Protein AF-A0A2V8HQU0-F1 (afdb_monomer_lite)

Foldseek 3Di:
DVVVVVVVVLVVVLVVQCVVCVVDDDVRSVVVSVVCVVCVPVQNVHDDDDDDDDPVVVVD

pLDDT: mean 89.16, std 10.15, range [58.19, 98.38]

Secondary structure (DSSP, 8-state):
-HHHHHHHHHHHHHHHHHHH-TT--HHHHHHHHHHHHHH-TT-TT-SS--PPP-HHHH--

Radius of gyration: 14.85 Å; chains: 1; bounding box: 30×28×34 Å

Structure (mmCIF, N/CA/C/O backbone):
data_AF-A0A2V8HQU0-F1
#
_entry.id   AF-A0A2V8HQU0-F1
#
loop_
_atom_site.group_PDB
_atom_site.id
_atom_site.type_symbol
_atom_site.label_atom_id
_atom_site.label_alt_id
_atom_site.label_comp_id
_atom_site.label_asym_id
_atom_site.label_entity_id
_atom_site.label_seq_id
_atom_site.pdbx_PDB_ins_code
_atom_site.Cartn_x
_atom_site.Cartn_y
_atom_site.Cartn_z
_atom_site.occupancy
_atom_site.B_iso_or_equiv
_atom_si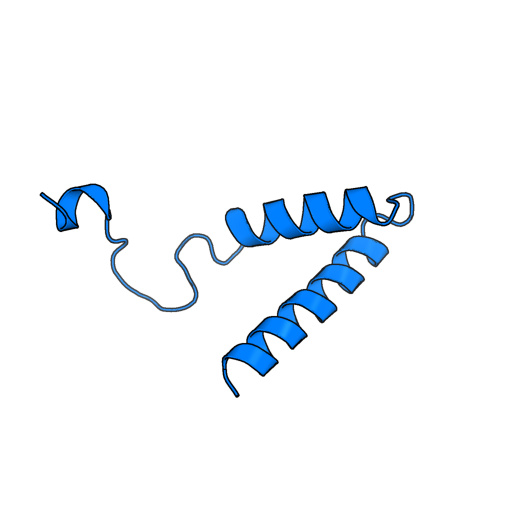te.auth_seq_id
_atom_site.auth_comp_id
_atom_site.auth_asym_id
_atom_site.auth_atom_id
_atom_site.pdbx_PDB_model_num
ATOM 1 N N . MET A 1 1 ? -8.761 -0.303 -17.711 1.00 62.47 1 MET A N 1
ATOM 2 C CA . MET A 1 1 ? -8.071 -1.575 -17.400 1.00 62.47 1 MET A CA 1
ATOM 3 C C . MET A 1 1 ? -6.904 -1.388 -16.436 1.00 62.47 1 MET A C 1
ATOM 5 O O . MET A 1 1 ? -7.002 -1.883 -15.326 1.00 62.47 1 MET A O 1
ATOM 9 N N . ALA A 1 2 ? -5.824 -0.675 -16.790 1.00 75.75 2 ALA A N 1
ATOM 10 C CA . ALA A 1 2 ? -4.690 -0.486 -15.865 1.00 75.75 2 ALA A CA 1
ATOM 11 C C . ALA A 1 2 ? -5.067 0.297 -14.591 1.00 75.75 2 ALA A C 1
ATOM 13 O O . ALA A 1 2 ? -4.670 -0.083 -13.493 1.00 75.75 2 ALA A O 1
ATOM 14 N N . LEU A 1 3 ? -5.895 1.338 -14.732 1.00 83.81 3 LEU A N 1
ATOM 15 C CA . LEU A 1 3 ? -6.394 2.112 -13.592 1.00 83.81 3 LEU A CA 1
ATOM 16 C C . LEU A 1 3 ? -7.297 1.273 -12.672 1.00 83.81 3 LEU A C 1
ATOM 18 O O . LEU A 1 3 ? -7.156 1.341 -11.458 1.00 83.81 3 LEU A O 1
ATOM 22 N N . ASP A 1 4 ? -8.146 0.414 -13.240 1.00 93.00 4 ASP A N 1
ATOM 23 C CA . ASP A 1 4 ? -9.042 -0.458 -12.464 1.00 93.00 4 ASP A CA 1
ATOM 24 C C . ASP A 1 4 ? -8.257 -1.486 -11.635 1.00 93.00 4 ASP A C 1
ATOM 26 O O . ASP A 1 4 ? -8.579 -1.746 -10.475 1.00 93.00 4 ASP A O 1
ATOM 30 N N . LEU A 1 5 ? -7.188 -2.049 -12.213 1.00 90.81 5 LEU A N 1
ATOM 31 C CA . LEU A 1 5 ? -6.287 -2.962 -11.507 1.00 90.81 5 LEU A CA 1
ATOM 32 C C . LEU A 1 5 ? -5.539 -2.252 -10.376 1.00 90.81 5 LEU A C 1
ATOM 34 O O . LEU A 1 5 ? -5.411 -2.808 -9.286 1.00 90.81 5 LEU A O 1
ATOM 38 N N . PHE A 1 6 ? -5.096 -1.015 -10.609 1.00 90.50 6 PHE A N 1
ATOM 39 C CA . PHE A 1 6 ? -4.500 -0.190 -9.563 1.00 90.50 6 PHE A CA 1
ATOM 40 C C . PHE A 1 6 ? -5.489 0.054 -8.415 1.00 90.50 6 PHE A C 1
ATOM 42 O 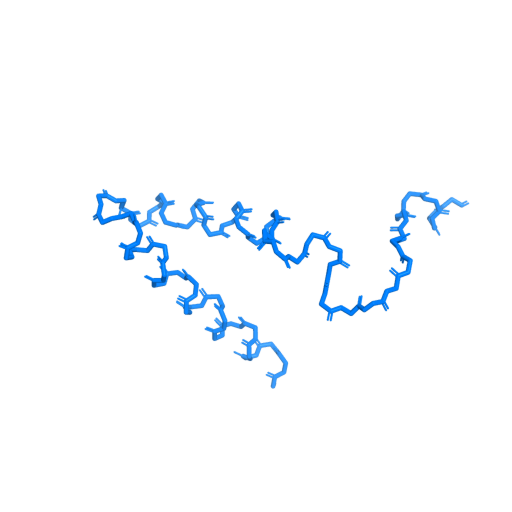O . PHE A 1 6 ? -5.161 -0.232 -7.264 1.00 90.50 6 PHE A O 1
ATOM 49 N N . GLN A 1 7 ? -6.715 0.493 -8.720 1.00 95.06 7 GLN A N 1
ATOM 50 C CA . GLN A 1 7 ? -7.765 0.716 -7.720 1.00 95.06 7 GLN A CA 1
ATOM 51 C C . GLN A 1 7 ? -8.040 -0.553 -6.901 1.00 95.06 7 GLN A C 1
ATOM 53 O O . GLN A 1 7 ? -8.080 -0.514 -5.673 1.00 95.06 7 GLN A O 1
ATOM 58 N N . THR A 1 8 ? -8.134 -1.698 -7.582 1.00 96.38 8 THR A N 1
ATOM 59 C CA . THR A 1 8 ? -8.334 -3.004 -6.944 1.00 96.38 8 THR A CA 1
ATOM 60 C C . THR A 1 8 ? -7.197 -3.328 -5.970 1.00 96.38 8 THR A C 1
ATOM 62 O O . THR A 1 8 ? -7.441 -3.780 -4.851 1.00 96.38 8 THR A O 1
ATOM 65 N N . GLY A 1 9 ? -5.945 -3.067 -6.356 1.00 93.94 9 GLY A N 1
ATOM 66 C CA . GLY A 1 9 ? -4.785 -3.251 -5.482 1.00 93.94 9 GLY A CA 1
ATOM 67 C C . GLY A 1 9 ? -4.824 -2.350 -4.245 1.00 93.94 9 GLY A C 1
ATOM 68 O O . GLY A 1 9 ? -4.555 -2.813 -3.133 1.00 93.94 9 GLY A O 1
ATOM 69 N N . VAL A 1 10 ? -5.224 -1.088 -4.418 1.00 96.06 10 VAL A N 1
ATOM 70 C CA . VAL A 1 10 ? -5.420 -0.136 -3.314 1.00 96.06 10 VAL A CA 1
ATOM 71 C C . VAL A 1 10 ? -6.487 -0.644 -2.339 1.00 96.06 10 VAL A C 1
ATOM 73 O O . VAL A 1 10 ? -6.268 -0.634 -1.126 1.00 96.06 10 VAL A O 1
ATOM 76 N N . ASP A 1 11 ? -7.603 -1.171 -2.843 1.00 97.56 11 ASP A N 1
ATOM 77 C CA . ASP A 1 11 ? -8.683 -1.709 -2.012 1.00 97.56 11 ASP A CA 1
ATOM 78 C C . ASP A 1 11 ? -8.252 -2.941 -1.211 1.00 97.56 11 ASP A C 1
ATOM 80 O O . ASP A 1 11 ? -8.534 -3.039 -0.010 1.00 97.56 11 ASP A O 1
ATOM 84 N N . VAL A 1 12 ? -7.508 -3.855 -1.838 1.00 97.12 12 VAL A N 1
ATOM 85 C CA . VAL A 1 12 ? -6.923 -5.020 -1.161 1.00 97.12 12 VAL A CA 1
ATOM 86 C C . VAL A 1 12 ? -5.958 -4.577 -0.062 1.00 97.12 12 VAL A C 1
ATOM 88 O O . VAL A 1 12 ? -6.009 -5.087 1.063 1.00 97.12 12 VAL A O 1
ATOM 91 N N . MET A 1 13 ? -5.093 -3.605 -0.352 1.00 96.56 13 MET A N 1
ATOM 92 C CA . MET A 1 13 ? -4.124 -3.112 0.620 1.00 96.56 13 MET A CA 1
ATOM 93 C C . MET A 1 13 ? -4.803 -2.421 1.809 1.00 96.56 13 MET A C 1
ATOM 95 O O . MET A 1 13 ? -4.414 -2.664 2.955 1.00 96.56 13 MET A O 1
ATOM 99 N N . ARG A 1 14 ? -5.880 -1.663 1.573 1.00 98.00 14 ARG A N 1
ATOM 100 C CA . ARG A 1 14 ? -6.711 -1.085 2.639 1.00 98.00 14 ARG A CA 1
ATOM 101 C C . ARG A 1 14 ? -7.243 -2.159 3.593 1.00 98.00 14 ARG A C 1
ATOM 103 O O . ARG A 1 14 ? -7.156 -1.999 4.810 1.00 98.00 14 ARG A O 1
ATOM 110 N N . GLN A 1 15 ? -7.739 -3.285 3.071 1.00 98.12 15 GLN A N 1
ATOM 111 C CA . GLN A 1 15 ? -8.184 -4.401 3.922 1.00 98.12 15 GLN A CA 1
ATOM 112 C C . GLN A 1 15 ? -7.021 -5.072 4.662 1.00 98.12 15 GLN A C 1
ATOM 114 O O . GLN A 1 15 ? -7.165 -5.476 5.817 1.00 98.12 15 GLN A O 1
ATOM 119 N N . ASN A 1 16 ? -5.845 -5.164 4.036 1.00 97.31 16 ASN A N 1
ATOM 120 C CA . ASN A 1 16 ? -4.652 -5.684 4.701 1.00 97.31 16 ASN A CA 1
ATOM 121 C C . ASN A 1 16 ? -4.205 -4.810 5.878 1.00 97.31 16 ASN A C 1
ATOM 123 O O . ASN A 1 16 ? -3.731 -5.356 6.874 1.00 97.31 16 ASN A O 1
ATOM 127 N N . LEU A 1 17 ? -4.342 -3.488 5.767 1.00 97.50 17 LEU A N 1
ATOM 128 C CA . LEU A 1 17 ? -4.044 -2.551 6.850 1.00 97.50 17 LEU A CA 1
ATOM 129 C C . LEU A 1 17 ? -5.043 -2.697 7.996 1.00 97.50 17 LEU A C 1
ATOM 131 O O . LEU A 1 17 ? -4.615 -2.854 9.133 1.00 97.50 17 LEU A O 1
ATOM 135 N N . ARG A 1 18 ? -6.346 -2.784 7.703 1.00 98.06 18 ARG A N 1
ATOM 136 C CA . ARG A 1 18 ? -7.379 -3.041 8.727 1.00 98.06 18 ARG A CA 1
ATOM 137 C C . ARG A 1 18 ? -7.121 -4.321 9.516 1.00 98.06 18 ARG A C 1
ATOM 139 O O . ARG A 1 18 ? -7.298 -4.350 10.725 1.00 98.06 18 ARG A O 1
ATOM 146 N N . ARG A 1 19 ? -6.659 -5.380 8.844 1.00 98.00 19 ARG A N 1
ATOM 147 C CA . ARG A 1 1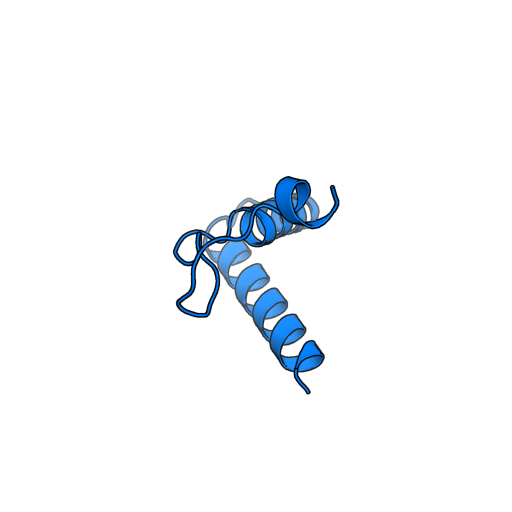9 ? -6.313 -6.648 9.505 1.00 98.00 19 ARG A CA 1
ATOM 148 C C . ARG A 1 19 ? -5.086 -6.536 10.414 1.00 98.00 19 ARG A C 1
ATOM 150 O O . ARG A 1 19 ? -5.031 -7.210 11.433 1.00 98.00 19 ARG A O 1
ATOM 157 N N . ARG A 1 20 ? -4.088 -5.739 10.019 1.00 97.31 20 ARG A N 1
ATOM 158 C CA . ARG A 1 20 ? -2.841 -5.531 10.780 1.00 97.31 20 ARG A CA 1
ATOM 159 C C . ARG A 1 20 ? -2.996 -4.531 11.923 1.00 97.31 20 ARG A C 1
ATOM 161 O O . ARG A 1 20 ? -2.255 -4.617 12.893 1.00 97.31 20 ARG A O 1
ATOM 168 N N . HIS A 1 21 ? -3.948 -3.614 11.798 1.00 97.00 21 HIS A N 1
ATOM 169 C CA . HIS A 1 21 ? -4.232 -2.559 12.762 1.00 97.00 21 HIS A CA 1
ATOM 170 C C . HIS A 1 21 ? -5.723 -2.597 13.133 1.00 97.00 21 HIS A C 1
ATOM 172 O O . HIS A 1 21 ? -6.475 -1.724 12.702 1.00 97.00 21 HIS A O 1
ATOM 178 N N . PRO A 1 22 ? -6.181 -3.612 13.891 1.00 97.38 22 PRO A N 1
ATOM 179 C CA . PRO A 1 22 ? -7.603 -3.773 14.206 1.00 97.38 22 PRO A CA 1
ATOM 180 C C . PRO A 1 22 ? -8.172 -2.614 15.042 1.00 97.38 22 PRO A C 1
ATOM 182 O O . PRO A 1 22 ? -9.367 -2.342 14.969 1.00 97.38 22 PRO A O 1
ATOM 185 N N . GLU A 1 23 ? -7.314 -1.896 15.769 1.00 97.69 23 GLU A N 1
ATOM 186 C CA . GLU A 1 23 ? -7.677 -0.714 16.562 1.00 97.69 23 GLU A CA 1
ATOM 187 C C . GLU A 1 23 ? -7.775 0.572 15.719 1.00 97.69 23 GLU A C 1
ATOM 189 O O . GLU A 1 23 ? -8.277 1.589 16.194 1.00 97.69 23 GLU A O 1
ATOM 194 N N . ALA A 1 24 ? -7.266 0.566 14.482 1.00 96.81 24 ALA A N 1
ATOM 195 C CA . ALA A 1 24 ? -7.227 1.761 13.652 1.00 96.81 24 ALA A CA 1
ATOM 196 C C . ALA A 1 24 ? -8.608 2.079 13.063 1.00 96.81 24 ALA A C 1
ATOM 198 O O . ALA A 1 24 ? -9.279 1.237 12.460 1.00 96.81 24 ALA A O 1
ATOM 199 N N . HIS A 1 25 ? -9.014 3.339 13.195 1.00 94.69 25 HIS A N 1
ATOM 200 C CA . HIS A 1 25 ? -10.244 3.858 12.604 1.00 94.69 25 HIS A CA 1
ATOM 201 C C . HIS A 1 25 ? -10.037 4.285 11.141 1.00 94.69 25 HIS A C 1
ATOM 203 O O . HIS A 1 25 ? -8.920 4.293 10.629 1.00 94.69 25 HIS A O 1
ATOM 209 N N . GLY A 1 26 ? -11.126 4.635 10.448 1.00 96.00 26 GLY A N 1
ATOM 210 C CA . GLY A 1 26 ? -11.113 4.890 9.001 1.00 96.00 26 GLY A CA 1
ATOM 211 C C . GLY A 1 26 ? -10.053 5.897 8.543 1.00 96.00 26 GLY A C 1
ATOM 212 O O . GLY A 1 26 ? -9.297 5.594 7.628 1.00 96.00 26 GLY A O 1
ATOM 213 N N . GLU A 1 27 ? -9.957 7.049 9.206 1.00 97.50 27 GLU A N 1
ATOM 214 C CA . GLU A 1 27 ? -8.985 8.099 8.861 1.00 97.50 27 GLU A CA 1
ATOM 215 C C . GLU A 1 27 ? -7.534 7.632 9.025 1.00 97.50 27 GLU A C 1
ATOM 217 O O . GLU A 1 27 ? -6.690 7.885 8.168 1.00 97.50 27 GLU A O 1
ATOM 222 N N . GLU A 1 28 ? -7.261 6.879 10.089 1.00 98.06 28 GLU A N 1
ATOM 223 C CA . GLU A 1 28 ? -5.934 6.330 10.361 1.00 98.06 28 GLU A CA 1
ATOM 224 C C . GLU A 1 28 ? -5.532 5.279 9.317 1.00 98.06 28 GLU A C 1
ATOM 226 O O . GLU A 1 28 ? -4.386 5.238 8.871 1.00 98.06 28 GLU A O 1
ATOM 231 N N . ILE A 1 29 ? -6.486 4.465 8.855 1.00 98.38 29 ILE A N 1
ATOM 232 C CA . ILE A 1 29 ? -6.252 3.515 7.763 1.00 98.38 29 ILE A CA 1
ATOM 233 C C . ILE A 1 29 ? -5.910 4.237 6.456 1.00 98.38 29 ILE A C 1
ATOM 235 O O . ILE A 1 29 ? -4.993 3.799 5.761 1.00 98.38 29 ILE A O 1
ATOM 239 N N . GLU A 1 30 ? -6.600 5.328 6.114 1.00 98.19 30 GLU A N 1
ATOM 240 C CA . GLU A 1 30 ? -6.276 6.100 4.906 1.00 98.19 30 GLU A CA 1
ATOM 241 C C . GLU A 1 30 ? -4.905 6.787 5.020 1.00 98.19 30 GLU A C 1
ATOM 243 O O . GLU A 1 30 ? -4.151 6.804 4.046 1.00 98.19 30 GLU A O 1
ATOM 248 N N . ARG A 1 31 ? -4.526 7.273 6.214 1.00 98.06 31 ARG A N 1
ATOM 249 C CA . ARG A 1 31 ? -3.181 7.816 6.473 1.00 98.06 31 ARG A CA 1
ATOM 250 C C . ARG A 1 31 ? -2.098 6.762 6.229 1.00 98.06 31 ARG A C 1
ATOM 252 O O . ARG A 1 31 ? -1.173 6.998 5.452 1.00 98.06 31 ARG A O 1
ATOM 259 N N . LEU A 1 32 ? -2.242 5.583 6.835 1.00 97.69 32 LEU A N 1
ATOM 260 C CA . LEU A 1 32 ? -1.312 4.461 6.664 1.00 97.69 32 LEU A CA 1
ATOM 261 C C . LEU A 1 32 ? -1.254 3.970 5.210 1.00 97.69 32 LEU A C 1
ATOM 263 O O . LEU A 1 32 ? -0.196 3.573 4.721 1.00 97.69 32 LEU A O 1
ATOM 267 N N . LEU A 1 33 ? -2.385 3.992 4.504 1.00 97.69 33 LEU A N 1
ATOM 268 C CA . LEU A 1 33 ? -2.451 3.640 3.089 1.00 97.69 33 LEU A CA 1
ATOM 269 C C . LEU A 1 33 ? -1.674 4.640 2.226 1.00 97.69 33 LEU A C 1
ATOM 271 O O . LEU A 1 33 ? -0.929 4.219 1.342 1.00 97.69 33 LEU A O 1
ATOM 275 N N . GLY A 1 34 ? -1.805 5.939 2.505 1.00 97.00 34 GLY A N 1
ATOM 276 C CA . GLY A 1 34 ? -1.026 6.987 1.846 1.00 97.00 34 GLY A CA 1
ATOM 277 C C . GLY A 1 34 ? 0.478 6.823 2.072 1.00 97.00 34 GLY A C 1
ATOM 278 O O . GLY A 1 34 ? 1.252 6.851 1.115 1.00 97.00 34 GLY A O 1
ATOM 279 N N . GLU A 1 35 ? 0.890 6.563 3.314 1.00 96.38 35 GLU A N 1
ATOM 280 C CA . GLU A 1 35 ? 2.293 6.287 3.651 1.00 96.38 35 GLU A CA 1
ATOM 281 C C . GLU A 1 35 ? 2.826 5.061 2.909 1.00 96.38 35 GLU A C 1
ATOM 283 O O . GLU A 1 35 ? 3.919 5.102 2.341 1.00 96.38 35 GLU A O 1
ATOM 288 N N . TRP A 1 36 ? 2.039 3.987 2.834 1.00 95.31 36 TRP A N 1
ATOM 289 C CA . TRP A 1 36 ? 2.434 2.789 2.103 1.00 95.31 36 TRP A CA 1
ATOM 290 C C . TRP A 1 36 ? 2.526 3.016 0.590 1.00 95.31 36 TRP A C 1
ATOM 292 O O . TRP A 1 36 ? 3.441 2.494 -0.042 1.00 95.31 36 TRP A O 1
ATOM 302 N N . LEU A 1 37 ? 1.621 3.796 -0.008 1.00 94.12 37 LEU A N 1
ATOM 303 C CA . LEU A 1 37 ? 1.695 4.141 -1.433 1.00 94.12 37 LEU A CA 1
ATOM 304 C C . LEU A 1 37 ? 2.917 5.005 -1.757 1.00 94.12 37 LEU A C 1
ATOM 306 O O . LEU A 1 37 ? 3.423 4.930 -2.874 1.00 94.12 37 LEU A O 1
ATOM 310 N N . HIS A 1 38 ? 3.387 5.798 -0.793 1.00 91.12 38 HIS A N 1
ATOM 311 C CA . HIS A 1 38 ? 4.581 6.619 -0.945 1.00 91.12 38 HIS A CA 1
ATOM 312 C C . HIS A 1 38 ? 5.873 5.812 -0.764 1.00 91.12 38 HIS A C 1
ATOM 314 O O . HIS A 1 38 ? 6.782 5.915 -1.580 1.00 91.12 38 HIS A O 1
ATOM 320 N N . GLN A 1 39 ? 5.955 5.003 0.295 1.00 90.75 39 GLN A N 1
ATOM 321 C CA . GLN A 1 39 ? 7.176 4.272 0.653 1.00 90.75 39 GLN A CA 1
ATOM 322 C C . GLN A 1 39 ? 7.314 2.931 -0.078 1.00 90.75 39 GLN A C 1
ATOM 324 O O . GLN A 1 39 ? 8.431 2.464 -0.270 1.00 90.75 39 GLN A O 1
ATOM 329 N N . ARG A 1 40 ? 6.187 2.306 -0.456 1.00 89.44 40 ARG A N 1
ATOM 330 C CA . ARG A 1 40 ? 6.087 1.017 -1.169 1.00 89.44 40 ARG A CA 1
ATOM 331 C C . ARG A 1 40 ? 7.108 -0.024 -0.669 1.00 89.44 40 ARG A C 1
ATOM 333 O O . ARG A 1 40 ? 7.908 -0.510 -1.463 1.00 89.44 40 ARG A O 1
ATOM 340 N N . PRO A 1 41 ? 7.089 -0.393 0.628 1.00 87.50 41 PRO A N 1
ATOM 341 C CA . PRO A 1 41 ? 8.056 -1.337 1.190 1.00 87.50 41 PRO A CA 1
ATOM 342 C C . PRO A 1 41 ? 8.039 -2.675 0.433 1.00 87.50 41 PRO A C 1
ATOM 344 O O . PRO A 1 41 ? 6.972 -3.268 0.247 1.00 87.50 41 PRO A O 1
ATOM 347 N N . GLY A 1 42 ? 9.216 -3.134 0.000 1.00 87.19 42 GLY A N 1
ATOM 348 C CA . GLY A 1 42 ? 9.423 -4.287 -0.885 1.00 87.19 42 GLY A CA 1
ATOM 349 C C . GLY A 1 42 ? 9.398 -3.974 -2.389 1.00 87.19 42 GLY A C 1
ATOM 350 O O . GLY A 1 42 ? 9.624 -4.876 -3.195 1.00 87.19 42 GLY A O 1
ATOM 351 N N . ALA A 1 43 ? 9.110 -2.730 -2.771 1.00 88.50 43 ALA A N 1
ATOM 352 C CA . ALA A 1 43 ? 9.129 -2.225 -4.143 1.00 88.50 43 ALA A CA 1
ATOM 353 C C . ALA A 1 43 ? 9.744 -0.813 -4.198 1.00 88.50 43 ALA A C 1
ATOM 355 O O . ALA A 1 43 ? 9.293 0.051 -4.950 1.00 88.50 43 ALA A O 1
ATOM 356 N N . GLU A 1 44 ? 10.787 -0.576 -3.400 1.00 87.25 44 GLU A N 1
ATOM 357 C CA . GLU A 1 44 ? 11.455 0.723 -3.235 1.00 87.25 44 GLU A CA 1
ATOM 358 C C . GLU A 1 44 ? 12.035 1.262 -4.554 1.00 87.25 44 GLU A C 1
ATOM 360 O O . GLU A 1 44 ? 12.198 2.468 -4.726 1.00 87.25 44 GLU A O 1
ATOM 365 N N . PHE A 1 45 ? 12.325 0.367 -5.501 1.00 83.06 45 PHE A N 1
ATOM 366 C CA . PHE A 1 45 ? 12.880 0.681 -6.821 1.00 83.06 45 PHE A CA 1
ATOM 367 C C . PHE A 1 45 ? 11.840 0.607 -7.950 1.00 83.06 45 PHE A C 1
ATOM 369 O O . PHE A 1 45 ? 12.191 0.698 -9.125 1.00 83.06 45 PHE A O 1
ATOM 376 N N . GLY A 1 46 ? 10.559 0.454 -7.606 1.00 82.75 46 GLY A 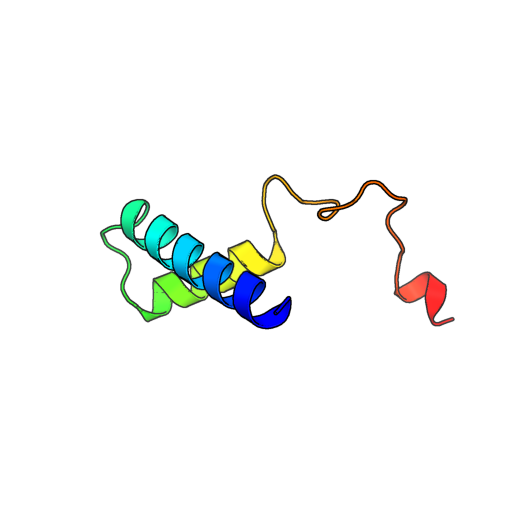N 1
ATOM 377 C CA . GLY A 1 46 ? 9.473 0.260 -8.559 1.00 82.75 46 GLY A CA 1
ATOM 378 C C . GLY A 1 46 ? 9.290 -1.193 -9.002 1.00 82.75 46 GLY A C 1
ATOM 379 O O . GLY A 1 46 ? 9.999 -2.105 -8.584 1.00 82.75 46 GLY A O 1
ATOM 380 N N . ASP A 1 47 ? 8.290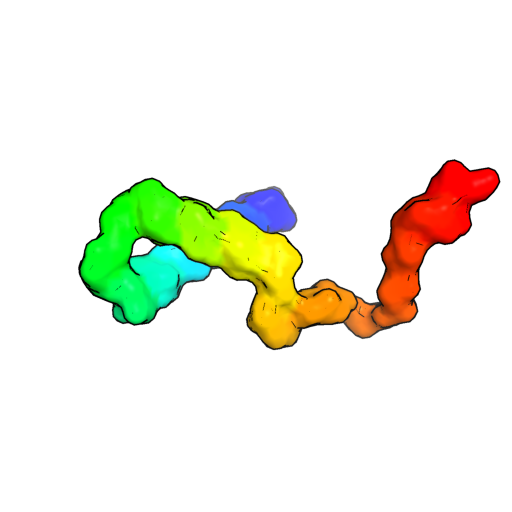 -1.403 -9.857 1.00 82.12 47 ASP A N 1
ATOM 381 C CA . ASP A 1 47 ? 7.817 -2.736 -10.259 1.00 82.12 47 ASP A CA 1
ATOM 382 C C . ASP A 1 47 ? 8.573 -3.311 -11.479 1.00 82.12 47 ASP A C 1
ATOM 384 O O . ASP A 1 47 ? 8.309 -4.432 -11.915 1.00 82.12 47 ASP A O 1
ATOM 388 N N . CYS A 1 48 ? 9.507 -2.545 -12.050 1.00 81.75 48 CYS A N 1
ATOM 389 C CA . CYS A 1 48 ? 10.288 -2.920 -13.225 1.00 81.75 48 CYS A CA 1
ATOM 390 C C . CYS A 1 48 ? 11.784 -2.706 -12.952 1.00 81.75 48 CYS A C 1
ATOM 392 O O . CYS A 1 48 ? 12.150 -1.655 -12.423 1.00 81.75 48 CYS A O 1
ATOM 394 N N . PRO A 1 49 ? 12.665 -3.648 -13.329 1.00 82.31 49 PRO A N 1
ATOM 395 C CA . PRO A 1 49 ? 14.102 -3.427 -13.255 1.00 82.31 49 PRO A CA 1
ATOM 396 C C . PRO A 1 49 ? 14.524 -2.265 -14.163 1.00 82.31 49 PRO A C 1
ATOM 398 O O . PRO A 1 49 ? 14.170 -2.212 -15.340 1.00 82.31 49 PRO A O 1
ATOM 401 N N . GLY A 1 50 ? 15.331 -1.350 -13.632 1.00 82.50 50 GLY A N 1
ATOM 402 C CA . GLY A 1 50 ? 15.869 -0.223 -14.382 1.00 82.50 50 GLY A CA 1
ATOM 403 C C . GLY A 1 50 ? 16.671 0.724 -13.491 1.00 82.50 50 GLY A C 1
ATOM 404 O O . GLY A 1 50 ? 16.576 0.642 -12.266 1.00 82.50 50 GLY A O 1
ATOM 405 N N . PRO A 1 51 ? 17.496 1.603 -14.082 1.00 78.38 51 PRO A N 1
ATOM 406 C CA . PRO A 1 51 ? 18.183 2.635 -13.322 1.00 78.38 51 PRO A CA 1
ATOM 407 C C . PRO A 1 51 ? 17.165 3.629 -12.757 1.00 78.38 51 PRO A C 1
ATOM 409 O O . PRO A 1 51 ? 16.256 4.072 -13.462 1.00 78.38 51 PRO A O 1
ATOM 412 N N . THR A 1 52 ? 17.332 4.000 -11.489 1.00 77.12 52 THR A N 1
ATOM 413 C CA . THR A 1 52 ? 16.558 5.081 -10.881 1.00 77.12 52 THR A CA 1
ATOM 414 C C . THR A 1 52 ? 16.863 6.376 -11.617 1.00 77.12 52 THR A C 1
ATOM 416 O O . THR A 1 52 ? 18.027 6.718 -11.829 1.00 77.12 52 THR A O 1
ATOM 419 N N . VAL A 1 53 ? 15.822 7.103 -12.004 1.00 75.62 53 VAL A N 1
ATOM 420 C CA . VAL A 1 53 ? 15.981 8.377 -12.695 1.00 75.62 53 VAL A CA 1
ATOM 421 C C . VAL A 1 53 ? 15.74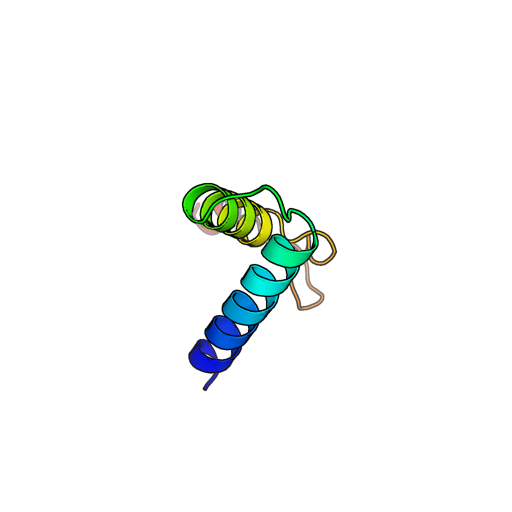5 9.504 -11.704 1.00 75.62 53 VAL A C 1
ATOM 423 O O . VAL A 1 53 ? 14.657 9.616 -11.141 1.00 75.62 53 VAL A O 1
ATOM 426 N N . ASP A 1 54 ? 16.757 10.344 -11.493 1.00 79.88 54 ASP A N 1
ATOM 427 C CA . ASP A 1 54 ? 16.559 11.594 -10.768 1.00 79.88 54 ASP A CA 1
ATOM 428 C C . ASP A 1 54 ? 15.826 12.591 -11.667 1.00 79.88 54 ASP A C 1
ATOM 430 O O . ASP A 1 54 ? 16.351 13.072 -12.674 1.00 79.88 54 ASP A O 1
ATOM 434 N N . VAL A 1 55 ? 14.592 12.901 -11.282 1.00 74.81 55 VAL A N 1
ATOM 435 C CA . VAL A 1 55 ? 13.713 13.809 -12.020 1.00 74.81 55 VAL A CA 1
ATOM 436 C C . VAL A 1 55 ? 14.288 15.231 -12.058 1.00 74.81 55 VAL A C 1
ATOM 438 O O . VAL A 1 55 ? 14.068 15.943 -13.034 1.00 74.81 55 VAL A O 1
ATOM 441 N N . ASN A 1 56 ? 15.078 15.632 -11.053 1.00 81.38 56 ASN A N 1
ATOM 442 C CA . ASN A 1 56 ? 15.731 16.945 -11.037 1.00 81.38 56 ASN A CA 1
ATOM 443 C C . ASN A 1 56 ? 16.860 17.042 -12.068 1.00 81.38 56 ASN A C 1
ATOM 445 O O . ASN A 1 56 ? 17.095 18.110 -12.622 1.00 81.38 56 ASN A O 1
ATOM 449 N N . THR A 1 57 ? 17.527 15.923 -12.357 1.00 73.69 57 THR A N 1
ATOM 450 C CA . THR A 1 57 ? 18.569 15.846 -13.386 1.00 73.69 57 THR A CA 1
ATOM 451 C C . THR A 1 57 ? 17.972 15.823 -14.804 1.00 73.69 57 THR A C 1
ATOM 453 O O . THR A 1 57 ? 18.629 16.242 -15.748 1.00 73.69 57 THR A O 1
ATOM 456 N N . LEU A 1 58 ? 16.724 15.365 -14.974 1.00 64.94 58 LEU A N 1
ATOM 457 C CA . LEU A 1 58 ? 16.041 15.307 -16.277 1.00 64.94 58 LEU A CA 1
ATOM 458 C C . LEU A 1 58 ? 15.390 16.621 -16.738 1.00 64.94 58 LEU A C 1
ATOM 460 O O . LEU A 1 58 ? 15.097 16.758 -17.925 1.00 64.94 58 LEU A O 1
ATOM 464 N N . LEU A 1 59 ? 15.076 17.531 -15.814 1.00 67.88 59 LEU A N 1
ATOM 465 C CA . LEU A 1 59 ? 14.335 18.771 -16.095 1.00 67.88 59 LEU A CA 1
ATOM 466 C C . LEU A 1 59 ? 15.230 20.025 -16.160 1.00 67.88 59 LEU A C 1
ATOM 468 O O . LEU A 1 59 ? 14.700 21.129 -16.300 1.00 67.88 59 LEU A O 1
ATOM 472 N N . ALA A 1 60 ? 16.550 19.855 -16.043 1.00 58.19 60 ALA A N 1
ATOM 473 C CA . ALA A 1 60 ? 17.571 20.893 -16.215 1.00 58.19 60 ALA A CA 1
ATOM 474 C C . ALA A 1 60 ? 18.097 20.922 -17.658 1.00 58.19 60 ALA A C 1
ATOM 476 O O . ALA A 1 60 ? 18.385 22.038 -18.146 1.00 58.19 60 ALA A O 1
#

Sequence (60 aa):
MALDLFQTGVDVMRQNLRRRHPEAHGEEIERLLGEWLHQRPGAEFGDCPGPTVDVNTLLA